Protein AF-A0AAW8S276-F1 (afdb_monomer)

Radius of gyration: 29.29 Å; Cα contacts (8 Å, |Δi|>4): 131; chains: 1; bounding box: 60×20×82 Å

Organism: Enterococcus avium (NCBI:txid33945)

Solvent-accessible surface area (backbone atoms only — not comparable to full-atom values): 7860 Å² total; per-residue (Å²): 52,32,55,61,50,29,54,51,21,52,50,38,26,53,52,10,51,46,30,42,74,75,66,75,37,48,72,62,10,54,52,32,32,54,52,15,50,56,49,28,52,57,27,46,53,53,41,59,68,32,45,60,50,42,60,57,46,76,53,42,64,58,55,42,49,51,44,51,53,52,39,51,52,45,53,53,52,50,41,53,52,52,48,54,50,50,65,71,49,73,76,82,50,75,91,48,78,86,56,58,58,76,57,48,40,72,74,35,67,67,60,46,64,36,68,66,50,40,50,50,51,51,50,44,53,51,39,51,53,51,41,50,53,47,54,53,49,50,50,52,21,49,52,32,31,28,51,37,67,61,50,129

Mean predicted aligned error: 8.74 Å

Structure (mmCIF, N/CA/C/O backbone):
data_AF-A0AAW8S276-F1
#
_entry.id   AF-A0AAW8S276-F1
#
loop_
_atom_site.group_PDB
_atom_site.id
_atom_site.type_symbol
_atom_site.label_atom_id
_atom_site.label_alt_id
_atom_site.label_comp_id
_atom_site.label_asym_id
_atom_site.label_entity_id
_atom_site.label_seq_id
_atom_site.pdbx_PDB_ins_code
_atom_site.Cartn_x
_atom_site.Cartn_y
_atom_site.Cartn_z
_atom_site.occupancy
_atom_site.B_iso_or_equiv
_atom_site.auth_seq_id
_atom_site.auth_comp_id
_atom_site.auth_asym_id
_atom_site.auth_atom_id
_atom_site.pdbx_PDB_model_num
ATOM 1 N N . MET A 1 1 ? 12.645 -2.289 -9.808 1.00 86.88 1 MET A N 1
ATOM 2 C CA . MET A 1 1 ? 13.126 -3.052 -10.957 1.00 86.88 1 MET A CA 1
ATOM 3 C C . MET A 1 1 ? 12.861 -2.299 -12.250 1.00 86.88 1 MET A C 1
ATOM 5 O O . MET A 1 1 ? 13.817 -2.001 -12.955 1.00 86.88 1 MET A O 1
ATOM 9 N N . ALA A 1 2 ? 11.609 -1.935 -12.536 1.00 90.31 2 ALA A N 1
ATOM 10 C CA . ALA A 1 2 ? 11.212 -1.253 -13.765 1.00 90.31 2 ALA A CA 1
ATOM 11 C C . ALA A 1 2 ? 11.967 0.064 -14.014 1.00 90.31 2 ALA A C 1
ATOM 13 O O . ALA A 1 2 ? 12.359 0.318 -15.146 1.00 90.31 2 ALA A O 1
ATOM 14 N N . THR A 1 3 ? 12.253 0.869 -12.980 1.00 89.44 3 THR A N 1
ATOM 15 C CA . THR A 1 3 ? 13.015 2.123 -13.155 1.00 89.44 3 THR A CA 1
ATOM 16 C C . THR A 1 3 ? 14.460 1.888 -13.584 1.00 89.44 3 THR A C 1
ATOM 18 O O . THR A 1 3 ? 14.957 2.583 -14.462 1.00 89.44 3 THR A O 1
ATOM 21 N N . LEU A 1 4 ? 15.129 0.886 -13.007 1.00 91.00 4 LEU A N 1
ATOM 22 C CA . LEU A 1 4 ? 16.486 0.502 -13.400 1.00 91.00 4 LEU A CA 1
ATOM 23 C C . LEU A 1 4 ? 16.506 -0.022 -14.839 1.00 91.00 4 LEU A C 1
ATOM 25 O O . LEU A 1 4 ? 17.351 0.381 -15.632 1.00 91.00 4 LEU A O 1
ATOM 29 N N . LEU A 1 5 ? 15.553 -0.895 -15.178 1.00 91.69 5 LEU A N 1
ATOM 30 C CA . LEU A 1 5 ? 15.433 -1.445 -16.527 1.00 91.69 5 LEU A CA 1
ATOM 31 C C . LEU A 1 5 ? 15.153 -0.343 -17.550 1.00 91.69 5 LEU A C 1
ATOM 33 O O . LEU A 1 5 ? 15.775 -0.341 -18.605 1.00 91.69 5 LEU A O 1
ATOM 37 N N . LEU A 1 6 ? 14.317 0.643 -17.216 1.00 92.19 6 LEU A N 1
ATOM 38 C CA . LEU A 1 6 ? 14.061 1.800 -18.072 1.00 92.19 6 LEU A CA 1
ATOM 39 C C . LEU A 1 6 ? 15.343 2.593 -18.372 1.00 92.19 6 LEU A C 1
ATOM 41 O O . LEU A 1 6 ? 15.585 2.940 -19.524 1.00 92.19 6 LEU A O 1
ATOM 45 N N . ILE A 1 7 ? 16.193 2.826 -17.366 1.00 92.56 7 ILE A N 1
ATOM 46 C CA . ILE A 1 7 ? 17.488 3.505 -17.550 1.00 92.56 7 ILE A CA 1
ATOM 47 C C . ILE A 1 7 ? 18.394 2.703 -18.493 1.00 92.56 7 ILE A C 1
ATOM 49 O O . ILE A 1 7 ? 19.008 3.277 -19.391 1.00 92.56 7 ILE A O 1
ATOM 53 N N . ILE A 1 8 ? 18.444 1.378 -18.329 1.00 93.62 8 ILE A N 1
ATOM 54 C CA . ILE A 1 8 ? 19.222 0.493 -19.209 1.00 93.62 8 ILE A CA 1
ATOM 55 C C . ILE A 1 8 ? 18.689 0.550 -20.646 1.00 93.62 8 ILE A C 1
ATOM 57 O O . ILE A 1 8 ? 19.479 0.643 -21.581 1.00 93.62 8 ILE A O 1
ATOM 61 N N . CYS A 1 9 ? 17.368 0.557 -20.837 1.00 92.88 9 CYS A N 1
ATOM 62 C CA . CYS A 1 9 ? 16.757 0.658 -22.165 1.00 92.88 9 CYS A CA 1
ATOM 63 C C . CYS A 1 9 ? 17.128 1.978 -22.850 1.00 92.88 9 CYS A C 1
ATOM 65 O O . CYS A 1 9 ? 17.494 1.978 -24.020 1.00 92.88 9 CYS A O 1
ATOM 67 N N . ILE A 1 10 ? 17.113 3.093 -22.111 1.00 92.56 10 ILE A N 1
ATOM 68 C CA . ILE A 1 10 ? 17.551 4.398 -22.625 1.00 92.56 10 ILE A CA 1
ATOM 69 C C . ILE A 1 10 ? 19.031 4.350 -23.029 1.00 92.56 10 ILE A C 1
ATOM 71 O O . ILE A 1 10 ? 19.376 4.823 -24.110 1.00 92.56 10 ILE A O 1
ATOM 75 N N . ALA A 1 11 ? 19.897 3.743 -22.212 1.00 94.31 11 ALA A N 1
ATOM 76 C CA . ALA A 1 11 ? 21.314 3.593 -22.541 1.00 94.31 11 ALA A CA 1
ATOM 77 C C . ALA A 1 11 ? 21.530 2.760 -23.818 1.00 94.31 11 ALA A C 1
ATOM 79 O O . ALA A 1 11 ? 22.325 3.150 -24.669 1.00 94.31 11 ALA A O 1
ATOM 80 N N . ILE A 1 12 ? 20.785 1.662 -23.992 1.00 93.19 12 ILE A N 1
ATOM 81 C CA . ILE A 1 12 ? 20.820 0.837 -25.212 1.00 93.19 12 ILE A CA 1
ATOM 82 C C . ILE A 1 12 ? 20.396 1.653 -26.438 1.00 93.19 12 ILE A C 1
ATOM 84 O O . ILE A 1 12 ? 21.063 1.587 -27.468 1.00 93.19 12 ILE A O 1
ATOM 88 N N . THR A 1 13 ? 19.339 2.461 -26.322 1.00 92.69 13 THR A N 1
ATOM 89 C CA . THR A 1 13 ? 18.887 3.357 -27.399 1.00 92.69 13 THR A CA 1
ATOM 90 C C . THR A 1 13 ? 19.989 4.341 -27.800 1.00 92.69 13 THR A C 1
ATOM 92 O O . THR A 1 13 ? 20.244 4.522 -28.987 1.00 92.69 13 THR A O 1
ATOM 95 N N . VAL A 1 14 ? 20.682 4.943 -26.826 1.00 93.44 14 VAL A N 1
ATOM 96 C CA . VAL A 1 14 ? 21.800 5.869 -27.085 1.00 93.44 14 VAL A CA 1
ATOM 97 C C . VAL A 1 14 ? 22.958 5.157 -27.786 1.00 93.44 14 VAL A C 1
ATOM 99 O O . VAL A 1 14 ? 23.476 5.673 -28.772 1.00 93.44 14 VAL A O 1
ATOM 102 N N . VAL A 1 15 ? 23.330 3.955 -27.334 1.00 92.75 15 VAL A N 1
ATOM 103 C CA . VAL A 1 15 ? 24.369 3.142 -27.989 1.00 92.75 15 VAL A CA 1
ATOM 104 C C . VAL A 1 15 ? 23.973 2.791 -29.425 1.00 92.75 15 VAL A C 1
ATOM 106 O O . VAL A 1 15 ? 24.807 2.886 -30.321 1.00 92.75 15 VAL A O 1
ATOM 109 N N . GLY A 1 16 ? 22.704 2.447 -29.665 1.00 91.38 16 GLY A N 1
ATOM 110 C CA . GLY A 1 16 ? 22.183 2.199 -31.010 1.00 91.38 16 GLY A CA 1
ATOM 111 C C . GLY A 1 16 ? 22.372 3.401 -31.939 1.00 91.38 16 GLY A C 1
ATOM 112 O O . GLY A 1 16 ? 22.880 3.237 -33.042 1.00 91.38 16 GLY A O 1
ATOM 113 N N . ILE A 1 17 ? 22.055 4.611 -31.465 1.00 91.38 17 ILE A N 1
ATOM 114 C CA . ILE A 1 17 ? 22.240 5.860 -32.227 1.00 91.38 17 ILE A CA 1
ATOM 115 C C . ILE A 1 17 ? 23.724 6.120 -32.532 1.00 91.38 17 ILE A C 1
ATOM 117 O O . ILE A 1 17 ? 24.060 6.500 -33.652 1.00 91.38 17 ILE A O 1
ATOM 121 N N . LEU A 1 18 ? 24.619 5.910 -31.560 1.00 91.50 18 LEU A N 1
ATOM 122 C CA . LEU A 1 18 ? 26.061 6.108 -31.754 1.00 91.50 18 LEU A CA 1
ATOM 123 C C . LEU A 1 18 ? 26.640 5.143 -32.797 1.00 91.50 18 LEU A C 1
ATOM 125 O O . LEU A 1 18 ? 27.426 5.559 -33.643 1.00 91.50 18 LEU A O 1
ATOM 129 N N . LEU A 1 19 ? 26.212 3.878 -32.782 1.00 90.12 19 LEU A N 1
ATOM 130 C CA . LEU A 1 19 ? 26.674 2.868 -33.741 1.00 90.12 19 LEU A CA 1
ATOM 131 C C . LEU A 1 19 ? 26.271 3.180 -35.188 1.00 90.12 19 LEU A C 1
ATOM 133 O O . LEU A 1 19 ? 27.037 2.865 -36.097 1.00 90.12 19 LEU A O 1
ATOM 137 N N . MET A 1 20 ? 25.109 3.807 -35.389 1.00 86.56 20 MET A N 1
ATOM 138 C CA . MET A 1 20 ? 24.664 4.273 -36.709 1.00 86.56 20 MET A CA 1
ATOM 139 C C . MET A 1 20 ? 25.464 5.494 -37.170 1.00 86.56 20 MET A C 1
ATOM 141 O O . MET A 1 20 ? 25.892 5.566 -38.313 1.00 86.56 20 MET A O 1
ATOM 145 N N . ASN A 1 21 ? 25.673 6.465 -36.278 1.00 85.19 21 ASN A N 1
ATOM 146 C CA . ASN A 1 21 ? 26.241 7.755 -36.670 1.00 85.19 21 ASN A CA 1
ATOM 147 C C . ASN A 1 21 ? 27.767 7.750 -36.788 1.00 85.19 21 ASN A C 1
ATOM 149 O O . ASN A 1 21 ? 28.309 8.441 -37.646 1.00 85.19 21 ASN A O 1
ATOM 153 N N . GLU A 1 22 ? 28.468 7.048 -35.898 1.00 83.69 22 GLU A N 1
ATOM 154 C CA . GLU A 1 22 ? 29.926 7.149 -35.810 1.00 83.69 22 GLU A CA 1
ATOM 155 C C . GLU A 1 22 ? 30.644 5.923 -36.387 1.00 83.69 22 GLU A C 1
ATOM 157 O O . GLU A 1 22 ? 31.781 6.046 -36.837 1.00 83.69 22 GLU A O 1
ATOM 162 N N . TRP A 1 23 ? 30.054 4.726 -36.277 1.00 76.44 23 TRP A N 1
ATOM 163 C CA . TRP A 1 23 ? 30.794 3.463 -36.447 1.00 76.44 23 TRP A CA 1
ATOM 164 C C . TRP A 1 23 ? 30.331 2.641 -37.659 1.00 76.44 23 TRP A C 1
ATOM 166 O O . TRP A 1 23 ? 30.811 1.524 -37.838 1.00 76.44 23 TRP A O 1
ATOM 176 N N . ASP A 1 24 ? 29.431 3.186 -38.485 1.00 79.50 24 ASP A N 1
ATOM 177 C CA . ASP A 1 24 ? 28.956 2.592 -39.749 1.00 79.50 24 ASP A CA 1
ATOM 178 C C . ASP A 1 24 ? 28.332 1.182 -39.577 1.00 79.50 24 ASP A C 1
ATOM 180 O O . ASP A 1 24 ? 28.301 0.355 -40.490 1.00 79.50 24 ASP A O 1
ATOM 184 N N . TYR A 1 25 ? 27.821 0.881 -38.373 1.00 81.75 25 TYR A N 1
ATOM 185 C CA . TYR A 1 25 ? 27.149 -0.380 -38.032 1.00 81.75 25 TYR A CA 1
ATOM 186 C C . TYR A 1 25 ? 25.622 -0.229 -38.101 1.00 81.75 25 TYR A C 1
ATOM 188 O O . TYR A 1 25 ? 24.914 -0.482 -37.120 1.00 81.75 25 TYR A O 1
ATOM 196 N N . ASP A 1 26 ? 25.101 0.147 -39.270 1.00 82.19 26 ASP A N 1
ATOM 197 C CA . ASP A 1 26 ? 23.689 0.511 -39.460 1.00 82.19 26 ASP A CA 1
ATOM 198 C C . ASP A 1 26 ? 22.704 -0.565 -38.990 1.00 82.19 26 ASP A C 1
ATOM 200 O O . ASP A 1 26 ? 21.817 -0.291 -38.182 1.00 82.19 26 ASP A O 1
ATOM 204 N N . LEU A 1 27 ? 22.864 -1.818 -39.436 1.00 89.88 27 LEU A N 1
ATOM 205 C CA . LEU A 1 27 ? 21.917 -2.888 -39.097 1.00 89.88 27 LEU A CA 1
ATOM 206 C C . LEU A 1 27 ? 21.838 -3.131 -37.581 1.00 89.88 27 LEU A C 1
ATOM 208 O O . LEU A 1 27 ? 20.744 -3.249 -37.027 1.00 89.88 27 LEU A O 1
ATOM 212 N N . LEU A 1 28 ? 22.989 -3.200 -36.905 1.00 89.25 28 LEU A N 1
ATOM 213 C CA . LEU A 1 28 ? 23.050 -3.416 -35.459 1.00 89.25 28 LEU A CA 1
ATOM 214 C C . LEU A 1 28 ? 22.504 -2.202 -34.697 1.00 89.25 28 LEU A C 1
ATOM 216 O O . LEU A 1 28 ? 21.765 -2.368 -33.727 1.00 89.25 28 LEU A O 1
ATOM 220 N N . GLY A 1 29 ? 22.825 -0.994 -35.163 1.00 92.56 29 GLY A N 1
ATOM 221 C CA . GLY A 1 29 ? 22.319 0.254 -34.609 1.00 92.56 29 GLY A CA 1
ATOM 222 C C . GLY A 1 29 ? 20.792 0.355 -34.673 1.00 92.56 29 GLY A C 1
ATOM 223 O O . GLY A 1 29 ? 20.155 0.600 -33.646 1.00 92.56 29 GLY A O 1
ATOM 224 N N . TYR A 1 30 ? 20.185 0.043 -35.825 1.00 91.00 30 TYR A N 1
ATOM 225 C CA . TYR A 1 30 ? 18.725 -0.017 -35.979 1.00 91.00 30 TYR A CA 1
ATOM 226 C C . TYR A 1 30 ? 18.078 -1.072 -35.069 1.00 91.00 30 TYR A C 1
ATOM 228 O O . TYR A 1 30 ? 17.040 -0.800 -34.461 1.00 91.00 30 TYR A O 1
ATOM 236 N N . ILE A 1 31 ? 18.682 -2.260 -34.935 1.00 93.38 31 ILE A N 1
ATOM 237 C CA . ILE A 1 31 ? 18.176 -3.315 -34.041 1.00 93.38 31 ILE A CA 1
ATOM 238 C C . ILE A 1 31 ? 18.151 -2.824 -32.588 1.00 93.38 31 ILE A C 1
ATOM 240 O O . ILE A 1 31 ? 17.133 -2.966 -31.907 1.00 93.38 31 ILE A O 1
ATOM 244 N N . LEU A 1 32 ? 19.245 -2.222 -32.114 1.00 93.81 32 LEU A N 1
ATOM 245 C CA . LEU A 1 32 ? 19.343 -1.717 -30.743 1.00 93.81 32 LEU A CA 1
ATOM 246 C C . LEU A 1 32 ? 18.401 -0.536 -30.492 1.00 93.81 32 LEU A C 1
ATOM 248 O O . LEU A 1 32 ? 17.790 -0.474 -29.426 1.00 93.81 32 LEU A O 1
ATOM 252 N N . LEU A 1 33 ? 18.226 0.352 -31.475 1.00 92.25 33 LEU A N 1
ATOM 253 C CA . LEU A 1 33 ? 17.272 1.458 -31.405 1.00 92.25 33 LEU A CA 1
ATOM 254 C C . LEU A 1 33 ? 15.838 0.944 -31.212 1.00 92.25 33 LEU A C 1
ATOM 256 O O . LEU A 1 33 ? 15.143 1.374 -30.291 1.00 92.25 33 LEU A O 1
ATOM 260 N N . ILE A 1 34 ? 15.398 0.000 -32.049 1.00 92.81 34 ILE A N 1
ATOM 261 C CA . ILE A 1 34 ? 14.040 -0.560 -31.976 1.00 92.81 34 ILE A CA 1
ATOM 262 C C . ILE A 1 34 ? 13.840 -1.297 -30.650 1.00 92.81 34 ILE A C 1
ATOM 264 O O . ILE A 1 34 ? 12.841 -1.070 -29.965 1.00 92.81 34 ILE A O 1
ATOM 268 N N . LEU A 1 35 ? 14.793 -2.147 -30.256 1.00 93.56 35 LEU A N 1
ATOM 269 C CA . LEU A 1 35 ? 14.721 -2.882 -28.992 1.00 93.56 35 LEU A CA 1
ATOM 270 C C . LEU A 1 35 ? 14.666 -1.936 -27.791 1.00 93.56 35 LEU A C 1
ATOM 272 O O . LEU A 1 35 ? 13.830 -2.124 -26.905 1.00 93.56 35 LEU A O 1
ATOM 276 N N . GLY A 1 36 ? 15.517 -0.910 -27.770 1.00 93.44 36 GLY A N 1
ATOM 277 C CA . GLY A 1 36 ? 15.566 0.093 -26.710 1.00 93.44 36 GLY A CA 1
ATOM 278 C C . GLY A 1 36 ? 14.262 0.882 -26.592 1.00 93.44 36 GLY A C 1
ATOM 279 O O . GLY A 1 36 ? 13.734 1.030 -25.492 1.00 93.44 36 GLY A O 1
ATOM 280 N N . LEU A 1 37 ? 13.676 1.309 -27.714 1.00 92.88 37 LEU A N 1
ATOM 281 C CA . LEU A 1 37 ? 12.404 2.040 -27.721 1.00 92.88 37 LEU A CA 1
ATOM 282 C C . LEU A 1 37 ? 11.221 1.171 -27.276 1.00 92.88 37 LEU A C 1
ATOM 284 O O . LEU A 1 37 ? 10.445 1.588 -26.415 1.00 92.88 37 LEU A O 1
ATOM 288 N N . VAL A 1 38 ? 11.087 -0.045 -27.816 1.00 94.69 38 VAL A N 1
ATOM 289 C CA . VAL A 1 38 ? 9.985 -0.956 -27.457 1.00 94.69 38 VAL A CA 1
ATOM 290 C C . VAL A 1 38 ? 10.051 -1.323 -25.976 1.00 94.69 38 VAL A C 1
ATOM 292 O O . VAL A 1 38 ? 9.046 -1.250 -25.268 1.00 94.69 38 VAL A O 1
ATOM 295 N N . SER A 1 39 ? 11.239 -1.670 -25.480 1.00 92.44 39 SER A N 1
ATOM 296 C CA . SER A 1 39 ? 11.431 -1.996 -24.064 1.00 92.44 39 SER A CA 1
ATOM 297 C C . SER A 1 39 ? 11.209 -0.784 -23.152 1.00 92.44 39 SER A C 1
ATOM 299 O O . SER A 1 39 ? 10.555 -0.921 -22.115 1.00 92.44 39 SER A O 1
ATOM 301 N N . ALA A 1 40 ? 11.642 0.417 -23.552 1.00 93.50 40 ALA A N 1
ATOM 302 C CA . ALA A 1 40 ? 11.386 1.645 -22.801 1.00 93.50 40 ALA A CA 1
ATOM 303 C C . ALA A 1 40 ? 9.887 1.954 -22.669 1.00 93.50 40 ALA A C 1
ATOM 305 O O . ALA A 1 40 ? 9.450 2.365 -21.595 1.00 93.50 40 ALA A O 1
ATOM 306 N N . ILE A 1 41 ? 9.082 1.705 -23.708 1.00 93.62 41 ILE A N 1
ATOM 307 C CA . ILE A 1 41 ? 7.620 1.868 -23.641 1.00 93.62 41 ILE A CA 1
ATOM 308 C C . ILE A 1 41 ? 7.022 0.903 -22.610 1.00 93.62 41 ILE A C 1
ATOM 310 O O . ILE A 1 41 ? 6.263 1.326 -21.737 1.00 93.62 41 ILE A O 1
ATOM 314 N N . VAL A 1 42 ? 7.396 -0.379 -22.665 1.00 92.81 42 VAL A N 1
ATOM 315 C CA . VAL A 1 42 ? 6.879 -1.405 -21.744 1.00 92.81 42 VAL A CA 1
ATOM 316 C C . VAL A 1 42 ? 7.221 -1.069 -20.289 1.00 92.81 42 VAL A C 1
ATOM 318 O O . VAL A 1 42 ? 6.339 -1.067 -19.425 1.00 92.81 42 VAL A O 1
ATOM 321 N N . PHE A 1 43 ? 8.482 -0.735 -20.002 1.00 92.62 43 PHE A N 1
ATOM 322 C CA . PHE A 1 43 ? 8.891 -0.375 -18.642 1.00 92.62 43 PHE A CA 1
ATOM 323 C C . PHE A 1 43 ? 8.338 0.984 -18.204 1.00 92.62 43 PHE A C 1
ATOM 325 O O . PHE A 1 43 ? 7.985 1.138 -17.035 1.00 92.62 43 PHE A O 1
ATOM 332 N N . GLY A 1 44 ? 8.189 1.940 -19.123 1.00 91.44 44 GLY A N 1
ATOM 333 C CA . GLY A 1 44 ? 7.569 3.237 -18.861 1.00 91.44 44 GLY A CA 1
ATOM 334 C C . GLY A 1 44 ? 6.116 3.104 -18.406 1.00 91.44 44 GLY A C 1
ATOM 335 O O . GLY A 1 44 ? 5.743 3.675 -17.381 1.00 91.44 44 GLY A O 1
ATOM 336 N N . ILE A 1 45 ? 5.319 2.276 -19.092 1.00 91.56 45 ILE A N 1
ATOM 337 C CA . ILE A 1 45 ? 3.936 1.967 -18.686 1.00 91.56 45 ILE A CA 1
ATOM 338 C C . ILE A 1 45 ? 3.915 1.362 -17.278 1.00 91.56 45 ILE A C 1
ATOM 340 O O . ILE A 1 45 ? 3.112 1.770 -16.440 1.00 91.56 45 ILE A O 1
ATOM 344 N N . ASN A 1 46 ? 4.823 0.425 -16.991 1.00 90.38 46 ASN A N 1
ATOM 345 C CA . ASN A 1 46 ? 4.895 -0.219 -15.681 1.00 90.38 46 ASN A CA 1
ATOM 346 C C . ASN A 1 46 ? 5.227 0.783 -14.557 1.00 90.38 46 ASN A C 1
ATOM 348 O O . ASN A 1 46 ? 4.626 0.721 -13.483 1.00 90.38 46 ASN A O 1
ATOM 352 N N . VAL A 1 47 ? 6.129 1.738 -14.812 1.00 91.06 47 VAL A N 1
ATOM 353 C CA . VAL A 1 47 ? 6.465 2.815 -13.865 1.00 91.06 47 VAL A CA 1
ATOM 354 C C . VAL A 1 47 ? 5.254 3.703 -13.589 1.00 91.06 47 VAL A C 1
ATOM 356 O O . VAL A 1 47 ? 4.958 3.958 -12.424 1.00 91.06 47 VAL A O 1
ATOM 359 N N . VAL A 1 48 ? 4.538 4.148 -14.627 1.00 90.75 48 VAL A N 1
ATOM 360 C CA . VAL A 1 48 ? 3.363 5.024 -14.470 1.00 90.75 48 VAL A CA 1
ATOM 361 C C . VAL A 1 48 ? 2.237 4.309 -13.721 1.00 90.75 48 VAL A C 1
ATOM 363 O O . VAL A 1 48 ? 1.699 4.865 -12.766 1.00 90.75 48 VAL A O 1
ATOM 366 N N . ALA A 1 49 ? 1.928 3.062 -14.088 1.00 88.81 49 ALA A N 1
ATOM 367 C CA . ALA A 1 49 ? 0.851 2.286 -13.469 1.00 88.81 49 ALA A CA 1
ATOM 368 C C . ALA A 1 49 ? 1.068 2.047 -11.964 1.00 88.81 49 ALA A C 1
ATOM 370 O O . ALA A 1 49 ? 0.118 2.066 -11.188 1.00 88.81 49 ALA A O 1
ATOM 371 N N . ASN A 1 50 ? 2.318 1.853 -11.536 1.00 89.12 50 ASN A N 1
ATOM 372 C CA . ASN A 1 50 ? 2.649 1.595 -10.133 1.00 89.12 50 ASN A CA 1
ATOM 373 C C . ASN A 1 50 ? 2.916 2.880 -9.321 1.00 89.12 50 ASN A C 1
ATOM 375 O O . ASN A 1 50 ? 3.055 2.812 -8.099 1.00 89.12 50 ASN A O 1
ATOM 379 N N . MET A 1 51 ? 2.999 4.052 -9.961 1.00 87.25 51 MET A N 1
ATOM 380 C CA . MET A 1 51 ? 3.339 5.310 -9.285 1.00 87.25 51 MET A CA 1
ATOM 381 C C . MET A 1 51 ? 2.242 5.774 -8.321 1.00 87.25 51 MET A C 1
ATOM 383 O O . MET A 1 51 ? 2.553 6.180 -7.199 1.00 87.25 51 MET A O 1
ATOM 387 N N . ASP A 1 52 ? 0.978 5.695 -8.741 1.00 86.38 52 ASP A N 1
ATOM 388 C CA . ASP A 1 52 ? -0.167 6.115 -7.922 1.00 86.38 52 ASP A CA 1
ATOM 389 C C . ASP A 1 52 ? -0.314 5.240 -6.668 1.00 86.38 52 ASP A C 1
ATOM 391 O O . ASP A 1 52 ? -0.421 5.743 -5.545 1.00 86.38 52 ASP A O 1
ATOM 395 N N . GLU A 1 53 ? -0.185 3.920 -6.834 1.00 87.62 53 GLU A N 1
ATOM 396 C CA . GLU A 1 53 ? -0.235 2.971 -5.722 1.00 87.62 53 GLU A CA 1
ATOM 397 C C . GLU A 1 53 ? 0.820 3.337 -4.664 1.00 87.62 53 GLU A C 1
ATOM 399 O O . GLU A 1 53 ? 0.485 3.601 -3.505 1.00 87.62 53 GLU A O 1
ATOM 404 N N . VAL A 1 54 ? 2.083 3.506 -5.076 1.00 88.38 54 VAL A N 1
ATOM 405 C CA . VAL A 1 54 ? 3.187 3.888 -4.179 1.00 88.38 54 VAL A CA 1
ATOM 406 C C . VAL A 1 54 ? 2.967 5.256 -3.523 1.00 88.38 54 VAL A C 1
ATOM 408 O O . VAL A 1 54 ? 3.264 5.416 -2.333 1.00 88.38 54 VAL A O 1
ATOM 411 N N . ALA A 1 55 ? 2.438 6.240 -4.255 1.00 87.56 55 ALA A N 1
ATOM 412 C CA . ALA A 1 55 ? 2.142 7.566 -3.716 1.00 87.56 55 ALA A CA 1
ATOM 413 C C . ALA A 1 55 ? 1.081 7.494 -2.609 1.00 87.56 55 ALA A C 1
ATOM 415 O O . ALA A 1 55 ? 1.262 8.072 -1.531 1.00 87.56 55 ALA A O 1
ATOM 416 N N . SER A 1 56 ? 0.020 6.718 -2.839 1.00 86.75 56 SER A N 1
ATOM 417 C CA . SER A 1 56 ? -1.061 6.519 -1.874 1.00 86.75 56 SER A CA 1
ATOM 418 C C . SER A 1 56 ? -0.592 5.817 -0.591 1.00 86.75 56 SER A C 1
ATOM 420 O O . SER A 1 56 ? -1.118 6.084 0.493 1.00 86.75 56 SER A O 1
ATOM 422 N N . GLY A 1 57 ? 0.468 5.007 -0.679 1.00 87.69 57 GLY A N 1
ATOM 423 C CA . GLY A 1 57 ? 1.101 4.329 0.450 1.00 87.69 57 GLY A CA 1
ATOM 424 C C . GLY A 1 57 ? 1.604 5.247 1.566 1.00 87.69 57 GLY A C 1
ATOM 425 O O . GLY A 1 57 ? 1.609 4.842 2.731 1.00 87.69 57 GLY A O 1
ATOM 426 N N . LYS A 1 58 ? 1.974 6.498 1.254 1.00 87.25 58 LYS A N 1
ATOM 427 C CA . LYS A 1 58 ? 2.527 7.453 2.237 1.00 87.25 58 LYS A CA 1
ATOM 428 C C . LYS A 1 58 ? 1.555 7.786 3.370 1.00 87.25 58 LYS A C 1
ATOM 430 O O . LYS A 1 58 ? 1.983 7.991 4.502 1.00 87.25 58 LYS A O 1
ATOM 435 N N . VAL A 1 59 ? 0.255 7.816 3.076 1.00 91.81 59 VAL A N 1
ATOM 436 C CA . VAL A 1 59 ? -0.786 8.234 4.030 1.00 91.81 59 VAL A CA 1
ATOM 437 C C . VAL A 1 59 ? -1.507 7.057 4.693 1.00 91.81 59 VAL A C 1
ATOM 439 O O . VAL A 1 59 ? -2.306 7.263 5.603 1.00 91.81 59 VAL A O 1
ATOM 442 N N . ILE A 1 60 ? -1.235 5.811 4.282 1.00 93.25 60 ILE A N 1
ATOM 443 C CA . ILE A 1 60 ? -1.933 4.622 4.805 1.00 93.25 60 ILE A CA 1
ATOM 444 C C . ILE A 1 60 ? -1.733 4.472 6.316 1.00 93.25 60 ILE A C 1
ATOM 446 O O . ILE A 1 60 ? -2.704 4.261 7.038 1.00 93.25 60 ILE A O 1
ATOM 450 N N . ASN A 1 61 ? -0.500 4.622 6.814 1.00 92.88 61 ASN A N 1
ATOM 451 C CA . ASN A 1 61 ? -0.227 4.494 8.251 1.00 92.88 61 ASN A CA 1
ATOM 452 C C . ASN A 1 61 ? -0.952 5.575 9.073 1.00 92.88 61 ASN A C 1
ATOM 454 O O . ASN A 1 61 ? -1.457 5.273 10.149 1.00 92.88 61 ASN A O 1
ATOM 458 N N . GLN A 1 62 ? -1.054 6.805 8.554 1.00 94.81 62 GLN A N 1
ATOM 459 C CA . GLN A 1 62 ? -1.794 7.889 9.211 1.00 94.81 62 GLN A CA 1
ATOM 460 C C . GLN A 1 62 ? -3.293 7.576 9.274 1.00 94.81 62 GLN A C 1
ATOM 462 O O . GLN A 1 62 ? -3.900 7.719 10.331 1.00 94.81 62 GLN A O 1
ATOM 467 N N . LYS A 1 63 ? -3.878 7.073 8.178 1.00 94.75 63 LYS A N 1
ATOM 468 C CA . LYS A 1 63 ? -5.287 6.647 8.149 1.00 94.75 63 LYS A CA 1
ATOM 469 C C . LYS A 1 63 ? -5.562 5.492 9.114 1.00 94.75 63 LYS A C 1
ATOM 471 O O . LYS A 1 63 ? -6.560 5.525 9.821 1.00 94.75 63 LYS A O 1
ATOM 476 N N . ILE A 1 64 ? -4.676 4.493 9.175 1.00 95.88 64 ILE A N 1
ATOM 477 C CA . ILE A 1 64 ? -4.794 3.386 10.139 1.00 95.88 64 ILE A CA 1
ATOM 478 C C . ILE A 1 64 ? -4.744 3.926 11.570 1.00 95.88 64 ILE A C 1
ATOM 480 O O . ILE A 1 64 ? -5.616 3.583 12.363 1.00 95.88 64 ILE A O 1
ATOM 484 N N . SER A 1 65 ? -3.774 4.790 11.885 1.00 96.38 65 SER A N 1
ATOM 485 C CA . SER A 1 65 ? -3.649 5.376 13.223 1.00 96.38 65 SER A CA 1
ATOM 486 C C . SER A 1 65 ? -4.885 6.184 13.608 1.00 96.38 65 SER A C 1
ATOM 488 O O . SER A 1 65 ? -5.336 6.069 14.737 1.00 96.38 65 SER A O 1
ATOM 490 N N . MET A 1 66 ? -5.453 6.960 12.681 1.00 97.44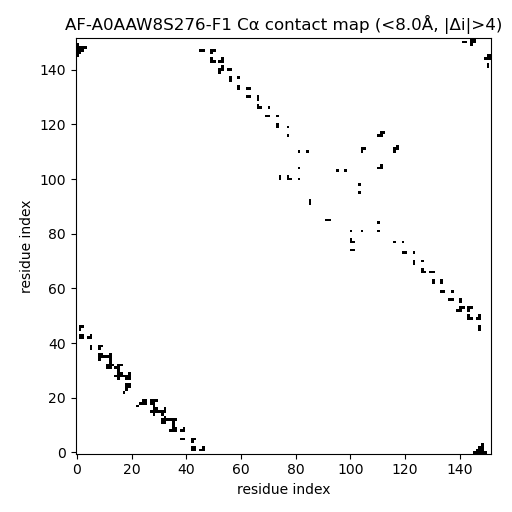 66 MET A N 1
ATOM 491 C CA . MET A 1 66 ? -6.679 7.726 12.911 1.00 97.44 66 MET A CA 1
ATOM 492 C C . MET A 1 66 ? -7.841 6.810 13.322 1.00 97.44 66 MET A C 1
ATOM 494 O O . MET A 1 66 ? -8.444 7.034 14.367 1.00 97.44 66 MET A O 1
ATOM 498 N N . TYR A 1 67 ? -8.098 5.738 12.562 1.00 97.06 67 TYR A N 1
ATOM 499 C CA . TYR A 1 67 ? -9.145 4.769 12.906 1.00 97.06 67 TYR A CA 1
ATOM 500 C C . TYR A 1 67 ? -8.858 4.020 14.215 1.00 97.06 67 TYR A C 1
ATOM 502 O O . TYR A 1 67 ? -9.780 3.719 14.963 1.00 97.06 67 TYR A O 1
ATOM 510 N N . GLN A 1 68 ? -7.590 3.724 14.521 1.00 95.81 68 GLN A N 1
ATOM 511 C CA . GLN A 1 68 ? -7.211 3.101 15.794 1.00 95.81 68 GLN A CA 1
ATOM 512 C C . GLN A 1 68 ? -7.440 4.038 16.985 1.00 95.81 68 GLN A C 1
ATOM 514 O O . GLN A 1 68 ? -7.912 3.591 18.025 1.00 95.81 68 GLN A O 1
ATOM 519 N N . THR A 1 69 ? -7.137 5.330 16.841 1.00 96.69 69 THR A N 1
ATOM 520 C CA . THR A 1 69 ? -7.426 6.335 17.870 1.00 96.69 69 THR A CA 1
ATOM 521 C C . THR A 1 69 ? -8.929 6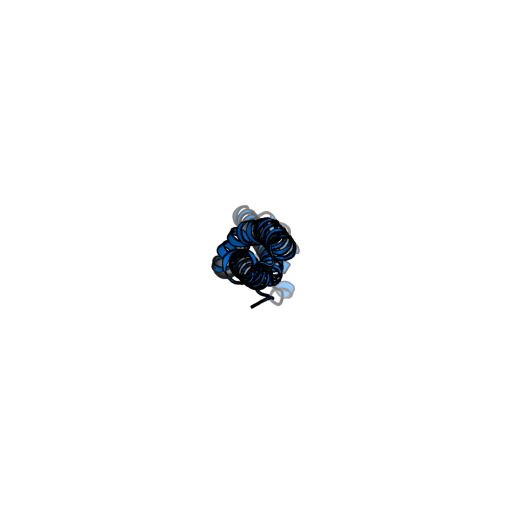.482 18.085 1.00 96.69 69 THR A C 1
ATOM 523 O O . THR A 1 69 ? -9.372 6.503 19.228 1.00 96.69 69 THR A O 1
ATOM 526 N N . GLU A 1 70 ? -9.715 6.527 17.009 1.00 94.62 70 GLU A N 1
ATOM 527 C CA . GLU A 1 70 ? -11.178 6.568 17.091 1.00 94.62 70 GLU A CA 1
ATOM 528 C C . GLU A 1 70 ? -11.740 5.328 17.801 1.00 94.62 70 GLU A C 1
ATOM 530 O O . GLU A 1 70 ? -12.553 5.456 18.712 1.00 94.62 70 GLU A O 1
ATOM 535 N N . ASN A 1 71 ? -11.238 4.138 17.465 1.00 95.88 71 ASN A N 1
ATOM 536 C CA . ASN A 1 71 ? -11.614 2.893 18.134 1.00 95.88 71 ASN A CA 1
ATOM 537 C C . ASN A 1 71 ? -11.279 2.898 19.626 1.00 95.88 71 ASN A C 1
ATOM 539 O O . ASN A 1 71 ? -12.107 2.471 20.420 1.00 95.88 71 ASN A O 1
ATOM 543 N N . ARG A 1 72 ? -10.111 3.422 20.012 1.00 94.44 72 ARG A N 1
ATOM 544 C CA . ARG A 1 72 ? -9.722 3.549 21.422 1.00 94.44 72 ARG A CA 1
ATOM 545 C C . ARG A 1 72 ? -10.663 4.484 22.186 1.00 94.44 72 ARG A C 1
ATOM 547 O O . ARG A 1 72 ? -11.032 4.194 23.314 1.00 94.44 72 ARG A O 1
ATOM 554 N N . ASN A 1 73 ? -11.078 5.586 21.562 1.00 93.56 73 ASN A N 1
ATOM 555 C CA . ASN A 1 73 ? -12.038 6.508 22.169 1.00 93.56 73 ASN A CA 1
ATOM 556 C C . ASN A 1 73 ? -13.429 5.863 22.307 1.00 93.56 73 ASN A C 1
ATOM 558 O O . ASN A 1 73 ? -14.110 6.101 23.298 1.00 93.56 73 ASN A O 1
ATOM 562 N N . ILE A 1 74 ? -13.844 5.036 21.340 1.00 91.56 74 ILE A N 1
ATOM 563 C CA . ILE A 1 74 ? -15.076 4.239 21.440 1.00 91.56 74 ILE A CA 1
ATOM 564 C C . ILE A 1 74 ? -14.966 3.224 22.584 1.00 91.56 74 ILE A C 1
ATOM 566 O O . ILE A 1 74 ? -15.885 3.120 23.385 1.00 91.56 74 ILE A O 1
ATOM 570 N N . GLU A 1 75 ? -13.852 2.499 22.686 1.00 89.31 75 GLU A N 1
ATOM 571 C CA . GLU A 1 75 ? -13.609 1.548 23.779 1.00 89.31 75 GLU A CA 1
ATOM 572 C C . GLU A 1 75 ? -13.706 2.240 25.148 1.00 89.31 75 GLU A C 1
ATOM 574 O O . GLU A 1 75 ? -14.392 1.727 26.025 1.00 89.31 75 GLU A O 1
ATOM 579 N N . GLU A 1 76 ? -13.116 3.431 25.308 1.00 89.94 76 GLU A N 1
ATOM 580 C CA . GLU A 1 76 ? -13.227 4.239 26.534 1.00 89.94 76 GLU A CA 1
ATOM 581 C C . GLU A 1 76 ? -14.674 4.679 26.825 1.00 89.94 76 GLU A C 1
ATOM 583 O O . GLU A 1 76 ? -15.130 4.566 27.961 1.00 89.94 76 GLU A O 1
ATOM 588 N N . GLN A 1 77 ? -15.418 5.148 25.816 1.00 87.69 77 GLN A N 1
ATOM 589 C CA . GLN A 1 77 ? -16.813 5.585 25.984 1.00 87.69 77 GLN A CA 1
ATOM 590 C C . GLN A 1 77 ? -17.744 4.427 26.351 1.00 87.69 77 GLN A C 1
ATOM 592 O O . GLN A 1 77 ? -18.556 4.555 27.269 1.00 87.69 77 GLN A O 1
ATOM 597 N N . VAL A 1 78 ? -17.612 3.290 25.664 1.00 86.31 78 VAL A N 1
ATOM 598 C CA . VAL A 1 78 ? -18.364 2.076 25.990 1.00 86.31 78 VAL A CA 1
ATOM 599 C C . VAL A 1 78 ? -17.981 1.582 27.386 1.00 86.31 78 VAL A C 1
ATOM 601 O O . VAL A 1 78 ? -18.861 1.170 28.130 1.00 86.31 78 VAL A O 1
ATOM 604 N N . ASP A 1 79 ? -16.708 1.657 27.779 1.00 85.19 79 ASP A N 1
ATOM 605 C CA . ASP A 1 79 ? -16.253 1.231 29.109 1.00 85.19 79 ASP A CA 1
ATOM 606 C C . ASP A 1 79 ? -16.857 2.065 30.237 1.00 85.19 79 ASP A C 1
ATOM 608 O O . ASP A 1 79 ? -17.333 1.504 31.224 1.00 85.19 79 ASP A O 1
ATOM 612 N N . THR A 1 80 ? -16.912 3.389 30.078 1.00 85.44 80 THR A N 1
ATOM 613 C CA . THR A 1 80 ? -17.609 4.258 31.034 1.00 85.44 80 THR A CA 1
ATOM 614 C C . THR A 1 80 ? -19.089 3.895 31.138 1.00 85.44 80 THR A C 1
ATOM 616 O O . THR A 1 80 ? -19.570 3.676 32.2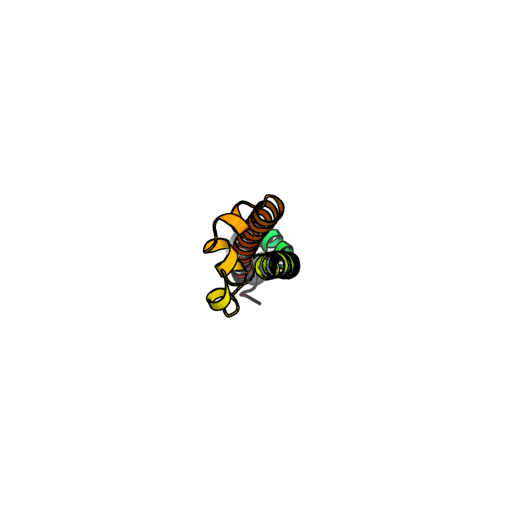46 1.00 85.44 80 THR A O 1
ATOM 619 N N . LEU A 1 81 ? -19.785 3.739 30.007 1.00 83.19 81 LEU A N 1
ATOM 620 C CA . LEU A 1 81 ? -21.205 3.371 29.998 1.00 83.19 81 LEU A CA 1
ATOM 621 C C . LEU A 1 81 ? -21.448 2.016 30.671 1.00 83.19 81 LEU A C 1
ATOM 623 O O . LEU A 1 81 ? -22.329 1.887 31.514 1.00 83.19 81 LEU A O 1
ATOM 627 N N . VAL A 1 82 ? -20.652 0.998 30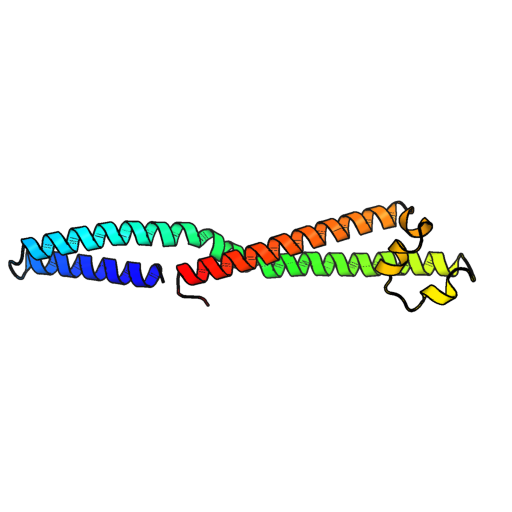.336 1.00 80.19 82 VAL A N 1
ATOM 628 C CA . VAL A 1 82 ? -20.777 -0.344 30.922 1.00 80.19 82 VAL A CA 1
ATOM 629 C C . VAL A 1 82 ? -20.539 -0.308 32.433 1.00 80.19 82 VAL A C 1
ATOM 631 O O . VAL A 1 82 ? -21.269 -0.972 33.165 1.00 80.19 82 VAL A O 1
ATOM 634 N N . LYS A 1 83 ? -19.570 0.479 32.920 1.00 80.75 83 LYS A N 1
ATOM 635 C CA . LYS A 1 83 ? -19.341 0.654 34.363 1.00 80.75 83 LYS A CA 1
ATOM 636 C C . LYS A 1 83 ? -20.521 1.323 35.056 1.00 80.75 83 LYS A C 1
ATOM 638 O O . LYS A 1 83 ? -20.963 0.805 36.075 1.00 80.75 83 LYS A O 1
ATOM 643 N N . GLU A 1 84 ? -21.056 2.402 34.488 1.00 80.31 84 GLU A N 1
ATOM 644 C CA . GLU A 1 84 ? -22.247 3.080 35.021 1.00 80.31 84 GLU A CA 1
ATOM 645 C C . GLU A 1 84 ? -23.448 2.123 35.097 1.00 80.31 84 GLU A C 1
ATOM 647 O O . GLU A 1 84 ? -24.120 2.049 36.125 1.00 80.31 84 GLU A O 1
ATOM 652 N N . TYR A 1 85 ? -23.672 1.319 34.052 1.00 76.44 85 TYR A N 1
ATOM 653 C CA . TYR A 1 85 ? -24.708 0.282 34.048 1.00 76.44 85 TYR A CA 1
ATOM 654 C C . TYR A 1 85 ? -24.465 -0.795 35.117 1.00 76.44 85 TYR A C 1
ATOM 656 O O . TYR A 1 85 ? -25.386 -1.159 35.844 1.00 76.44 85 TYR A O 1
ATOM 664 N N . MET A 1 86 ? -23.232 -1.293 35.251 1.00 75.44 86 MET A N 1
ATOM 665 C CA . MET A 1 86 ? -22.880 -2.322 36.240 1.00 75.44 86 MET A CA 1
ATOM 666 C C . MET A 1 86 ? -22.984 -1.832 37.689 1.00 75.44 86 MET A C 1
ATOM 668 O O . MET A 1 86 ? -23.285 -2.634 38.570 1.00 75.44 86 MET A O 1
ATOM 672 N N . GLU A 1 87 ? -22.701 -0.555 37.949 1.00 77.00 87 GLU A N 1
ATOM 673 C CA . GLU A 1 87 ? -22.881 0.070 39.266 1.00 77.00 87 GLU A CA 1
ATOM 674 C C . GLU A 1 87 ? -24.362 0.282 39.599 1.00 77.00 87 GLU A C 1
ATOM 676 O O . GLU A 1 87 ? -24.751 0.174 40.760 1.00 77.00 87 GLU A O 1
ATOM 681 N N . HIS A 1 88 ? -25.200 0.543 38.593 1.00 76.06 88 HIS A N 1
ATOM 682 C CA . HIS A 1 88 ? -26.646 0.668 38.776 1.00 76.06 88 HIS A CA 1
ATOM 683 C C . HIS A 1 88 ? -27.332 -0.683 39.060 1.00 76.06 88 HIS A C 1
ATOM 685 O O . HIS A 1 88 ? -28.272 -0.750 39.848 1.00 76.06 88 HIS A O 1
ATOM 691 N N . GLU A 1 89 ? -26.838 -1.763 38.454 1.00 70.44 89 GLU A N 1
ATOM 692 C CA . GLU A 1 89 ? -27.352 -3.143 38.543 1.00 70.44 89 GLU A CA 1
ATOM 693 C C . GLU A 1 89 ? -26.783 -3.950 39.740 1.00 70.44 89 GLU A C 1
ATOM 695 O O . GLU A 1 89 ? -26.582 -5.163 39.652 1.00 70.44 89 GLU A O 1
ATOM 700 N N . ASP A 1 90 ? -26.480 -3.274 40.853 1.00 60.03 90 ASP A N 1
ATOM 701 C CA . ASP A 1 90 ? -25.698 -3.753 42.006 1.00 60.03 90 ASP A CA 1
ATOM 702 C C . ASP A 1 90 ? -25.863 -5.268 42.330 1.00 60.03 90 ASP A C 1
ATOM 704 O O . ASP A 1 90 ? -26.847 -5.692 42.940 1.00 60.03 90 ASP A O 1
ATOM 708 N N . ASN A 1 91 ? -24.844 -6.063 41.944 1.00 57.50 91 ASN A N 1
ATOM 709 C CA . ASN A 1 91 ? -24.627 -7.528 42.080 1.00 57.50 91 ASN A CA 1
ATOM 710 C C . ASN A 1 91 ? -24.831 -8.453 40.859 1.00 57.50 91 ASN A C 1
ATOM 712 O O . ASN A 1 91 ? -24.403 -9.607 40.932 1.00 57.50 91 ASN A O 1
ATOM 716 N N . THR A 1 92 ? -25.358 -8.020 39.708 1.00 60.25 92 THR A N 1
ATOM 717 C CA . THR A 1 92 ? -25.561 -8.968 38.577 1.00 60.25 92 THR A CA 1
ATOM 718 C C . THR A 1 92 ? -24.260 -9.310 37.814 1.00 60.25 92 THR A C 1
ATOM 720 O O . THR A 1 92 ? -24.161 -10.338 37.136 1.00 60.25 92 THR A O 1
ATOM 723 N N . PHE A 1 93 ? -23.208 -8.493 37.959 1.00 61.41 93 PHE A N 1
ATOM 724 C CA . PHE A 1 93 ? -22.020 -8.515 37.090 1.00 61.41 93 PHE A CA 1
ATOM 725 C C . PHE A 1 93 ? -20.670 -8.705 37.811 1.00 61.41 93 PHE A C 1
ATOM 727 O O . PHE A 1 93 ? -19.621 -8.417 37.230 1.00 61.41 93 PHE A O 1
ATOM 734 N N . GLU A 1 94 ? -20.634 -9.207 39.052 1.00 62.34 94 GLU A N 1
ATOM 735 C CA . GLU A 1 94 ? -19.365 -9.396 39.793 1.00 62.34 94 GLU A CA 1
ATOM 736 C C . GLU A 1 94 ? -18.320 -10.215 39.009 1.00 62.34 94 GLU A C 1
ATOM 738 O O . GLU A 1 94 ? -17.137 -9.872 38.989 1.00 62.34 94 GLU A O 1
ATOM 743 N N . ASN A 1 95 ? -18.763 -11.234 38.265 1.00 61.88 95 ASN A N 1
ATOM 744 C CA . ASN A 1 95 ? -17.905 -12.089 37.432 1.00 61.88 95 ASN A CA 1
ATOM 745 C C . ASN A 1 95 ? -17.450 -11.444 36.105 1.00 61.88 95 ASN A C 1
ATOM 747 O O . ASN A 1 95 ? -16.696 -12.057 35.344 1.00 61.88 95 ASN A O 1
ATOM 751 N N . ALA A 1 96 ? -17.923 -10.237 35.792 1.00 63.03 96 ALA A N 1
ATOM 752 C CA . ALA A 1 96 ? -17.663 -9.538 34.537 1.00 63.03 96 ALA A CA 1
ATOM 753 C C . ALA A 1 96 ? -16.540 -8.491 34.639 1.00 63.03 96 ALA A C 1
ATOM 755 O O . ALA A 1 96 ? -15.902 -8.198 33.632 1.00 63.03 96 ALA A O 1
ATOM 756 N N . ARG A 1 97 ? -16.213 -7.996 35.841 1.00 60.59 97 ARG A N 1
ATOM 757 C CA . ARG A 1 97 ? -15.226 -6.911 36.054 1.00 60.59 97 ARG A CA 1
ATOM 758 C C . ARG A 1 97 ? -13.806 -7.182 35.526 1.00 60.59 97 ARG A C 1
ATOM 760 O O . ARG A 1 97 ? -13.027 -6.245 35.404 1.00 60.59 97 ARG A O 1
ATOM 767 N N . SER A 1 98 ? -13.445 -8.434 35.239 1.00 62.72 98 SER A N 1
ATOM 768 C CA . SER A 1 98 ? -12.118 -8.822 34.731 1.00 62.72 98 SER A CA 1
ATOM 769 C C . SER A 1 98 ? -12.050 -9.028 33.214 1.00 62.72 98 SER A C 1
ATOM 771 O O . SER A 1 98 ? -10.971 -9.314 32.691 1.00 62.72 98 SER A O 1
ATOM 773 N N . LYS A 1 99 ? -13.177 -8.931 32.498 1.00 67.38 99 LYS A N 1
ATOM 774 C CA . LYS A 1 99 ? -13.232 -9.137 31.046 1.00 67.38 99 LYS A CA 1
ATOM 775 C C . LYS A 1 99 ? -13.134 -7.812 30.304 1.00 67.38 99 LYS A C 1
ATOM 777 O O . LYS A 1 99 ? -13.593 -6.784 30.783 1.00 67.38 99 LYS A O 1
ATOM 782 N N . ASP A 1 100 ? -12.570 -7.879 29.103 1.00 76.81 100 ASP A N 1
ATOM 783 C CA . ASP A 1 100 ? -12.533 -6.756 28.172 1.00 76.81 100 ASP A CA 1
ATOM 784 C C . ASP A 1 100 ? -13.950 -6.242 27.869 1.00 76.81 100 ASP A C 1
ATOM 786 O O . ASP A 1 100 ? -14.872 -7.028 27.629 1.00 76.81 100 ASP A O 1
ATOM 790 N N . THR A 1 101 ? -14.119 -4.923 27.863 1.00 73.12 101 THR A N 1
ATOM 791 C CA . THR A 1 101 ? -15.410 -4.241 27.718 1.00 73.12 101 THR A CA 1
ATOM 792 C C . THR A 1 101 ? -16.142 -4.649 26.444 1.00 73.12 101 THR A C 1
ATOM 794 O O . THR A 1 101 ? -17.356 -4.859 26.454 1.00 73.12 101 THR A O 1
ATOM 797 N N . MET A 1 102 ? -15.417 -4.867 25.347 1.00 75.31 102 MET A N 1
ATOM 798 C CA . MET A 1 102 ? -16.032 -5.277 24.089 1.00 75.31 102 MET A CA 1
ATOM 799 C C . MET A 1 102 ? -16.524 -6.732 24.146 1.00 75.31 102 MET A C 1
ATOM 801 O O . MET A 1 102 ? -17.539 -7.091 23.542 1.00 75.31 102 MET A O 1
ATOM 805 N N . THR A 1 103 ? -15.865 -7.563 24.957 1.00 76.19 103 THR A N 1
ATOM 806 C CA . THR A 1 103 ? -16.344 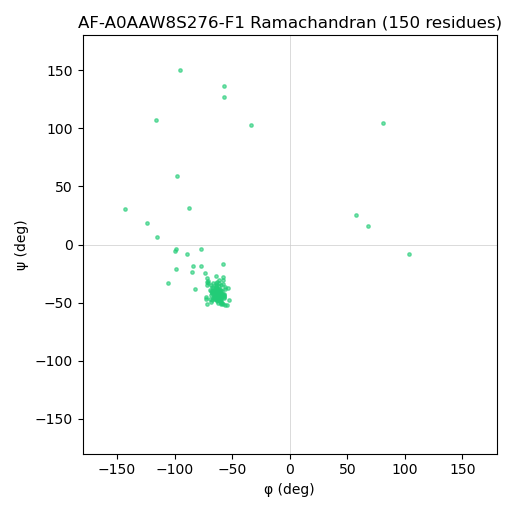-8.909 25.303 1.00 76.19 103 THR A CA 1
ATOM 807 C C . THR A 1 103 ? -17.586 -8.842 26.194 1.00 76.19 103 THR A C 1
ATOM 809 O O . THR A 1 103 ? -18.519 -9.619 25.994 1.00 76.19 103 THR A O 1
ATOM 812 N N . LEU A 1 104 ? -17.641 -7.901 27.139 1.00 73.94 104 LEU A N 1
ATOM 813 C CA . LEU A 1 104 ? -18.798 -7.703 28.016 1.00 73.94 104 LEU A CA 1
ATOM 814 C C . LEU A 1 104 ? -20.051 -7.311 27.234 1.00 73.94 104 LEU A C 1
ATOM 816 O O . LEU A 1 104 ? -21.077 -7.973 27.381 1.00 73.94 104 LEU A O 1
ATOM 820 N N . VAL A 1 105 ? -19.966 -6.342 26.321 1.00 76.06 105 VAL A N 1
ATOM 821 C CA . VAL A 1 105 ? -21.131 -5.975 25.497 1.00 76.06 105 VAL A CA 1
ATOM 822 C C . VAL A 1 105 ? -21.617 -7.143 24.628 1.00 76.06 105 VAL A C 1
ATOM 824 O O . VAL A 1 105 ? -22.810 -7.279 24.360 1.00 76.06 105 VAL A O 1
ATOM 827 N N . SER A 1 106 ? -20.725 -8.042 24.205 1.00 75.12 106 SER A N 1
ATOM 828 C CA . SER A 1 106 ? -21.143 -9.247 23.480 1.00 75.12 106 SER A CA 1
ATOM 829 C C . SER A 1 106 ? -21.865 -10.269 24.363 1.00 75.12 106 SER A C 1
ATOM 831 O O . SER A 1 106 ? -22.679 -11.033 23.841 1.00 75.12 106 SER A O 1
ATOM 833 N N . LEU A 1 107 ? -21.526 -10.348 25.650 1.00 74.19 107 LEU A N 1
ATOM 834 C CA . LEU A 1 107 ? -22.058 -11.346 26.582 1.00 74.19 107 LEU A CA 1
ATOM 835 C C . LEU A 1 107 ? -23.397 -10.929 27.194 1.00 74.19 107 LEU A C 1
ATOM 837 O O . LEU A 1 107 ? -24.169 -11.801 27.587 1.00 74.19 107 LEU A O 1
ATOM 841 N N . TYR A 1 108 ? -23.680 -9.627 27.239 1.00 72.25 108 TYR A N 1
ATOM 842 C CA . TYR A 1 108 ? -24.865 -9.079 27.891 1.00 72.25 108 TYR A CA 1
ATOM 843 C C . TYR A 1 108 ? -25.797 -8.397 26.881 1.00 72.25 108 TYR A C 1
ATOM 845 O O . TYR A 1 108 ? -25.492 -7.311 26.380 1.00 72.25 108 TYR A O 1
ATOM 853 N N . PRO A 1 109 ? -26.950 -9.021 26.568 1.00 72.19 109 PRO A N 1
ATOM 854 C CA . PRO A 1 109 ? -27.895 -8.513 25.575 1.00 72.19 109 PRO A CA 1
ATOM 855 C C . PRO A 1 109 ? -28.420 -7.105 25.871 1.00 72.19 109 PRO A C 1
ATOM 857 O O . PRO A 1 109 ? -28.700 -6.363 24.935 1.00 72.19 109 PRO A O 1
ATOM 860 N N . GLU A 1 110 ? -28.528 -6.737 27.147 1.00 71.25 110 GLU A N 1
ATOM 861 C CA . GLU A 1 110 ? -29.064 -5.450 27.600 1.00 71.25 110 GLU A CA 1
ATOM 862 C C . GLU A 1 110 ? -28.136 -4.292 27.220 1.00 71.25 110 GLU A C 1
ATOM 864 O O . GLU A 1 110 ? -28.562 -3.373 26.520 1.00 71.25 110 GLU A O 1
ATOM 869 N N . LEU A 1 111 ? -26.837 -4.418 27.514 1.00 74.38 111 LEU A N 1
ATOM 870 C CA . LEU A 1 111 ? -25.799 -3.474 27.076 1.00 74.38 111 LEU A CA 1
ATOM 871 C C . LEU A 1 111 ? -25.728 -3.361 25.546 1.00 74.38 111 LEU A C 1
ATOM 873 O O . LEU A 1 111 ? -25.494 -2.290 24.999 1.00 74.38 111 LEU A O 1
ATOM 877 N N . LYS A 1 112 ? -25.965 -4.465 24.832 1.00 71.00 112 LYS A N 1
ATOM 878 C CA . LYS A 1 112 ? -25.998 -4.488 23.361 1.00 71.00 112 LYS A CA 1
ATOM 879 C C . LYS A 1 112 ? -27.258 -3.841 22.771 1.00 71.00 112 LYS A C 1
ATOM 881 O O . LYS A 1 112 ? -27.257 -3.453 21.599 1.00 71.00 112 LYS A O 1
ATOM 886 N N . SER A 1 113 ? -28.344 -3.801 23.540 1.00 72.56 113 SER A N 1
ATOM 887 C CA . SER A 1 113 ? -29.629 -3.236 23.123 1.00 72.56 113 SER A CA 1
ATOM 888 C C . SER A 1 113 ? -29.708 -1.722 23.311 1.00 72.56 113 SER A C 1
ATOM 890 O O . SER A 1 113 ? -30.514 -1.083 22.631 1.00 72.56 113 SER A O 1
ATOM 892 N N . ASP A 1 114 ? -28.831 -1.153 24.144 1.00 81.69 114 ASP A N 1
ATOM 893 C CA . ASP A 1 114 ? -28.655 0.290 24.277 1.00 81.69 114 ASP A CA 1
ATOM 894 C C . ASP A 1 114 ? -28.312 0.919 22.914 1.00 81.69 114 ASP A C 1
ATOM 896 O O . ASP A 1 114 ? -27.406 0.478 22.196 1.00 81.69 114 ASP A O 1
ATOM 900 N N . SER A 1 115 ? -29.075 1.943 22.520 1.00 81.44 115 SER A N 1
ATOM 901 C CA . SER A 1 115 ? -28.952 2.557 21.196 1.00 81.44 115 SER A CA 1
ATOM 902 C C . SER A 1 115 ? -27.598 3.226 20.971 1.00 81.44 115 SER A C 1
ATOM 904 O O . SER A 1 115 ? -27.079 3.155 19.855 1.00 81.44 115 SER A O 1
ATOM 906 N N . LEU A 1 116 ? -27.019 3.840 22.010 1.00 83.31 116 LEU A N 1
ATOM 907 C CA . LEU A 1 116 ? -25.728 4.524 21.930 1.00 83.31 116 LEU A CA 1
ATOM 908 C C . LEU A 1 116 ? -24.599 3.502 21.816 1.00 83.31 116 LEU A C 1
ATOM 910 O O . LEU A 1 116 ? -23.762 3.606 20.918 1.00 83.31 116 LEU A O 1
ATOM 914 N N . VAL A 1 117 ? -24.619 2.462 22.654 1.00 84.06 117 VAL A N 1
ATOM 915 C CA . VAL A 1 117 ? -23.629 1.374 22.603 1.00 84.06 117 VAL A CA 1
ATOM 916 C C . VAL A 1 117 ? -23.682 0.659 21.250 1.00 84.06 117 VAL A C 1
ATOM 918 O O . VAL A 1 117 ? -22.649 0.394 20.629 1.00 84.06 117 VAL A O 1
ATOM 921 N N . LYS A 1 118 ? -24.884 0.395 20.729 1.00 85.88 118 LYS A N 1
ATOM 922 C CA . LYS A 1 118 ? -25.076 -0.233 19.416 1.00 85.88 118 LYS A CA 1
ATOM 923 C C . LYS A 1 118 ? -24.506 0.606 18.271 1.00 85.88 118 LYS A C 1
ATOM 925 O O . LYS A 1 118 ? -23.891 0.048 17.356 1.00 85.88 118 LYS A O 1
ATOM 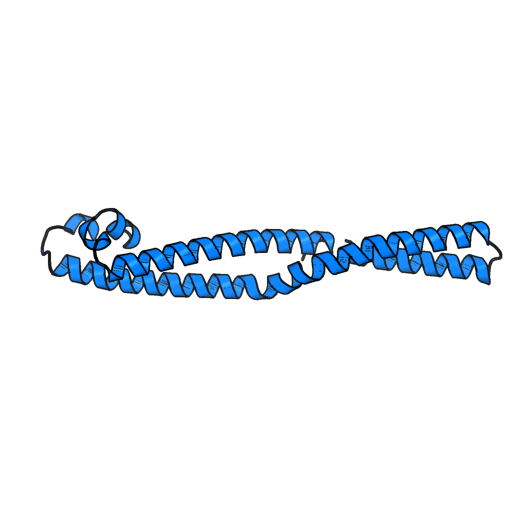930 N N . GLU A 1 119 ? -24.709 1.921 18.295 1.00 88.81 119 GLU A N 1
ATOM 931 C CA . GLU A 1 119 ? -24.154 2.827 17.286 1.00 88.81 119 GLU A CA 1
ATOM 932 C C . GLU A 1 119 ? -22.624 2.868 17.360 1.00 88.81 119 GLU A C 1
ATOM 934 O O . GLU A 1 119 ? -21.957 2.658 16.342 1.00 88.81 119 GLU A O 1
ATOM 939 N N . GLN A 1 120 ? -22.066 3.013 18.564 1.00 87.06 120 GLN A N 1
ATOM 940 C CA . GLN A 1 120 ? -20.620 3.017 18.793 1.00 87.06 120 GLN A CA 1
ATOM 941 C C . GLN A 1 120 ? -19.955 1.711 18.331 1.00 87.06 120 GLN A C 1
ATOM 943 O O . GLN A 1 120 ? -18.964 1.744 17.599 1.00 87.06 120 GLN A O 1
ATOM 948 N N . ILE A 1 121 ? -20.549 0.551 18.631 1.00 87.38 121 ILE A N 1
ATOM 949 C CA . ILE A 1 121 ? -20.071 -0.752 18.138 1.00 87.38 121 ILE A CA 1
ATOM 950 C C . ILE A 1 121 ? -20.181 -0.857 16.613 1.00 87.38 121 ILE A C 1
ATOM 952 O O . ILE A 1 121 ? -19.316 -1.448 15.956 1.00 87.38 121 ILE A O 1
ATOM 956 N N . SER A 1 122 ? -21.224 -0.286 16.003 1.00 90.75 122 SER A N 1
ATOM 957 C CA . SER A 1 122 ? -21.318 -0.251 14.542 1.00 90.75 122 SER A CA 1
ATOM 958 C C . SER A 1 122 ? -20.191 0.573 13.922 1.00 90.75 122 SER A C 1
ATOM 960 O O . SER A 1 122 ? -19.671 0.163 12.880 1.00 90.75 122 SER A O 1
ATOM 962 N N . VAL A 1 123 ? -19.836 1.718 14.509 1.00 93.12 123 VAL A N 1
ATOM 963 C CA . VAL A 1 123 ? -18.725 2.559 14.041 1.00 93.12 123 VAL A CA 1
ATOM 964 C C . VAL A 1 123 ? -17.396 1.829 14.232 1.00 93.12 123 VAL A C 1
ATOM 966 O O . VAL A 1 123 ? -16.644 1.693 13.269 1.00 93.12 123 VAL A O 1
ATOM 969 N N . TYR A 1 124 ? -17.169 1.223 15.400 1.00 91.88 124 TYR A N 1
ATOM 970 C CA . TYR A 1 124 ? -15.991 0.399 15.695 1.00 91.88 124 TYR A CA 1
ATOM 971 C C . TYR A 1 124 ? -15.762 -0.702 14.646 1.00 91.88 124 TYR A C 1
ATOM 973 O O . TYR A 1 124 ? -14.671 -0.861 14.090 1.00 91.88 124 TYR A O 1
ATOM 981 N N . ASN A 1 125 ? -16.822 -1.438 14.301 1.00 92.31 125 ASN A N 1
ATOM 982 C CA . ASN A 1 125 ? -16.760 -2.492 13.290 1.00 92.31 125 ASN A CA 1
ATOM 983 C C . ASN A 1 125 ? -16.480 -1.944 11.883 1.00 92.31 125 ASN A C 1
ATOM 985 O O . ASN A 1 125 ? -15.699 -2.537 11.131 1.00 92.31 125 ASN A O 1
ATOM 989 N N . LYS A 1 126 ? -17.079 -0.802 11.519 1.00 95.75 126 LYS A N 1
ATOM 990 C CA . LYS A 1 126 ? -16.794 -0.122 10.244 1.00 95.75 126 LYS A CA 1
ATOM 991 C C . LYS A 1 126 ? -15.333 0.322 10.175 1.00 95.75 126 LYS A C 1
ATOM 993 O O . LYS A 1 126 ? -14.681 0.072 9.161 1.00 95.75 126 LYS A O 1
ATOM 998 N N . ASN A 1 127 ? -14.801 0.898 11.248 1.00 96.00 127 ASN A N 1
ATOM 999 C CA . ASN A 1 127 ? -13.406 1.323 11.345 1.00 96.00 127 ASN A CA 1
ATOM 1000 C C . ASN A 1 127 ? -12.453 0.133 11.223 1.00 96.00 127 ASN A C 1
ATOM 1002 O O . ASN A 1 127 ? -11.517 0.177 10.426 1.00 96.00 127 ASN A O 1
ATOM 1006 N N . ASN A 1 128 ? -12.740 -0.984 11.896 1.00 95.44 128 ASN A N 1
ATOM 1007 C CA . ASN A 1 128 ? -11.967 -2.221 11.750 1.00 95.44 128 ASN A CA 1
ATOM 1008 C C . ASN A 1 128 ? -11.975 -2.764 10.314 1.00 95.44 128 ASN A C 1
ATOM 1010 O O . ASN A 1 128 ? -10.934 -3.198 9.809 1.00 95.44 128 ASN A O 1
ATOM 1014 N N . ALA A 1 129 ? -13.112 -2.691 9.616 1.00 96.94 129 ALA A N 1
ATOM 1015 C CA . ALA A 1 129 ? -13.185 -3.060 8.205 1.00 96.94 129 ALA A CA 1
ATOM 1016 C C . ALA A 1 129 ? -12.325 -2.136 7.320 1.00 96.94 129 ALA A C 1
ATOM 1018 O O . ALA A 1 129 ? -11.646 -2.619 6.411 1.00 96.94 129 ALA A O 1
ATOM 1019 N N . GLN A 1 130 ? -12.299 -0.826 7.593 1.00 96.75 130 GLN A N 1
ATOM 1020 C CA . GLN A 1 130 ? -11.434 0.120 6.874 1.00 96.75 130 GLN A CA 1
ATOM 1021 C C . GLN A 1 130 ? -9.949 -0.112 7.175 1.00 96.75 130 GLN A C 1
ATOM 1023 O O . GLN A 1 130 ? -9.136 -0.132 6.251 1.00 96.75 130 GLN A O 1
ATOM 1028 N N . ILE A 1 131 ? -9.585 -0.368 8.435 1.00 96.62 131 ILE A N 1
ATOM 1029 C CA . ILE A 1 131 ? -8.217 -0.733 8.829 1.00 96.62 131 ILE A CA 1
ATOM 1030 C C . ILE A 1 131 ? -7.766 -1.983 8.070 1.00 96.62 131 ILE A C 1
ATOM 1032 O O . ILE A 1 131 ? -6.642 -2.016 7.568 1.00 96.62 131 ILE A O 1
ATOM 1036 N N . LYS A 1 132 ? -8.629 -3.000 7.950 1.00 96.44 132 LYS A N 1
ATOM 1037 C CA . LYS A 1 132 ? -8.320 -4.215 7.185 1.00 96.44 132 LYS A CA 1
ATOM 1038 C C . LYS A 1 132 ? -8.031 -3.895 5.714 1.00 96.44 132 LYS A C 1
ATOM 1040 O O . LYS A 1 132 ? -6.965 -4.264 5.231 1.00 96.44 132 LYS A O 1
ATOM 1045 N N . LYS A 1 133 ? -8.904 -3.133 5.047 1.00 95.94 133 LYS A N 1
ATOM 1046 C CA . LYS A 1 133 ? -8.698 -2.696 3.651 1.00 95.94 133 LYS A CA 1
ATOM 1047 C C . LYS A 1 133 ? -7.409 -1.892 3.469 1.00 95.94 133 LYS A C 1
ATOM 1049 O O . LYS A 1 133 ? -6.691 -2.065 2.494 1.00 95.94 133 LYS A O 1
ATOM 1054 N N . LEU A 1 134 ? -7.084 -1.014 4.417 1.00 96.06 134 LEU A N 1
ATOM 1055 C CA . LEU A 1 134 ? -5.848 -0.229 4.387 1.00 96.06 134 LEU A CA 1
ATOM 1056 C C . LEU A 1 134 ? -4.599 -1.097 4.587 1.00 96.06 134 LEU A C 1
ATOM 1058 O O . LEU A 1 134 ? -3.563 -0.820 3.984 1.00 96.06 134 LEU A O 1
ATOM 1062 N N . LYS A 1 135 ? -4.682 -2.151 5.408 1.00 94.50 135 LYS A N 1
ATOM 1063 C CA . LYS A 1 135 ? -3.607 -3.143 5.559 1.00 94.50 135 LYS A CA 1
ATOM 1064 C C . LYS A 1 135 ? -3.416 -3.964 4.285 1.00 94.50 135 LYS A C 1
ATOM 1066 O O . LYS A 1 135 ? -2.272 -4.169 3.901 1.00 94.50 135 LYS A O 1
ATOM 1071 N N . GLU A 1 136 ? -4.498 -4.373 3.626 1.00 94.94 136 GLU A N 1
ATOM 1072 C CA . GLU A 1 136 ? -4.450 -5.020 2.305 1.00 94.94 136 GLU A CA 1
ATOM 1073 C C . GLU A 1 136 ? -3.769 -4.093 1.290 1.00 94.94 136 GLU A C 1
ATOM 1075 O O . GLU A 1 136 ? -2.739 -4.450 0.727 1.00 94.94 136 GLU A O 1
ATOM 1080 N N . LYS A 1 137 ? -4.209 -2.833 1.203 1.00 93.38 137 LYS A N 1
ATOM 1081 C CA . LYS A 1 137 ? -3.582 -1.835 0.329 1.00 93.38 137 LYS A CA 1
ATOM 1082 C C . LYS A 1 137 ? -2.094 -1.608 0.635 1.00 93.38 137 LYS A C 1
ATOM 1084 O O . LYS A 1 137 ? -1.289 -1.379 -0.257 1.00 93.38 137 LYS A O 1
ATOM 1089 N N . LYS A 1 138 ? -1.674 -1.696 1.901 1.00 93.00 138 LYS A N 1
ATOM 1090 C CA . LYS A 1 138 ? -0.251 -1.604 2.278 1.00 93.00 138 LYS A CA 1
ATOM 1091 C C . LYS A 1 138 ? 0.587 -2.749 1.688 1.00 93.00 138 LYS A C 1
ATOM 1093 O O . LYS A 1 138 ? 1.771 -2.552 1.396 1.00 93.00 138 LYS A O 1
ATOM 1098 N N . ILE A 1 139 ? -0.006 -3.931 1.527 1.00 91.62 139 ILE A N 1
ATOM 1099 C CA . ILE A 1 139 ? 0.628 -5.072 0.857 1.00 91.62 139 ILE A CA 1
ATOM 1100 C C . ILE A 1 139 ? 0.763 -4.761 -0.634 1.00 91.62 139 ILE A C 1
ATOM 1102 O O . ILE A 1 139 ? 1.870 -4.867 -1.161 1.00 91.62 139 ILE A O 1
ATOM 1106 N N . ASP A 1 140 ? -0.299 -4.267 -1.272 1.00 91.88 140 ASP A N 1
ATOM 1107 C CA . ASP A 1 140 ? -0.286 -3.884 -2.692 1.00 91.88 140 ASP A CA 1
ATOM 1108 C C . ASP A 1 140 ? 0.771 -2.811 -2.985 1.00 91.88 140 ASP A C 1
ATOM 1110 O O . ASP A 1 140 ? 1.568 -2.944 -3.913 1.00 91.88 140 ASP A O 1
ATOM 1114 N N . VAL A 1 141 ? 0.890 -1.804 -2.115 1.00 92.19 141 VAL A N 1
ATOM 1115 C CA . VAL A 1 141 ? 1.969 -0.803 -2.162 1.00 92.19 141 VAL A CA 1
ATOM 1116 C C . VAL A 1 141 ? 3.346 -1.456 -2.093 1.00 92.19 141 VAL A C 1
ATOM 1118 O O . VAL A 1 141 ? 4.259 -1.053 -2.811 1.00 92.19 141 VAL A O 1
ATOM 1121 N N . SER A 1 142 ? 3.531 -2.451 -1.226 1.00 91.06 142 SER A N 1
ATOM 1122 C CA . SER A 1 142 ? 4.815 -3.151 -1.091 1.00 91.06 142 SER A CA 1
ATOM 1123 C C . SER A 1 142 ? 5.168 -3.915 -2.371 1.00 91.06 142 SER A C 1
ATOM 1125 O O . SER A 1 142 ? 6.320 -3.877 -2.809 1.00 91.06 142 SER A O 1
ATOM 1127 N N . VAL A 1 143 ? 4.173 -4.530 -3.016 1.00 90.69 143 VAL A N 1
ATOM 1128 C CA . VAL A 1 143 ? 4.318 -5.188 -4.323 1.00 90.69 143 VAL A CA 1
ATOM 1129 C C . VAL A 1 143 ? 4.649 -4.167 -5.416 1.00 90.69 143 VAL A C 1
ATOM 1131 O O . VAL A 1 143 ? 5.605 -4.362 -6.169 1.00 90.69 143 VAL A O 1
ATOM 1134 N N . ALA A 1 144 ? 3.938 -3.039 -5.464 1.00 90.62 144 ALA A N 1
ATOM 1135 C CA . ALA A 1 144 ? 4.189 -1.963 -6.421 1.00 90.62 144 ALA A CA 1
ATOM 1136 C C . ALA A 1 144 ? 5.608 -1.387 -6.272 1.00 90.62 144 ALA A C 1
ATOM 1138 O O . ALA A 1 144 ? 6.329 -1.228 -7.256 1.00 90.62 144 ALA A O 1
ATOM 1139 N N . LYS A 1 145 ? 6.074 -1.154 -5.036 1.00 90.62 145 LYS A N 1
ATOM 1140 C CA . LYS A 1 145 ? 7.458 -0.731 -4.747 1.00 90.62 145 LYS A CA 1
ATOM 1141 C C . LYS A 1 145 ? 8.495 -1.747 -5.221 1.00 90.62 145 LYS A C 1
ATOM 1143 O O . LYS A 1 145 ? 9.564 -1.359 -5.703 1.00 90.62 145 LYS A O 1
ATOM 1148 N N . TRP A 1 146 ? 8.207 -3.038 -5.071 1.00 90.19 146 TRP A N 1
ATOM 1149 C CA . TRP A 1 146 ? 9.089 -4.102 -5.541 1.00 90.19 146 TRP A CA 1
ATOM 1150 C C . TRP A 1 146 ? 9.251 -4.052 -7.064 1.00 90.19 146 TRP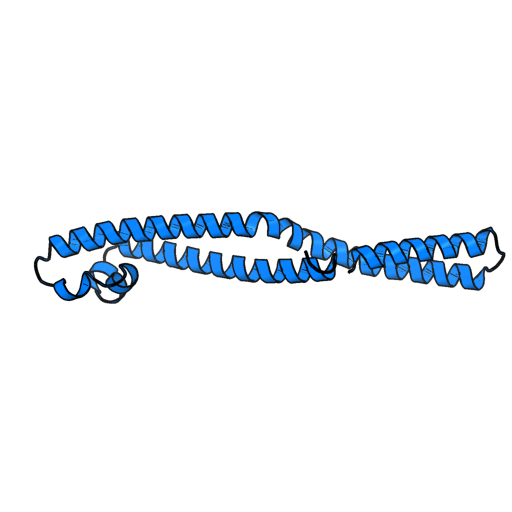 A C 1
ATOM 1152 O O . TRP A 1 146 ? 10.380 -3.940 -7.561 1.00 90.19 146 TRP A O 1
ATOM 1162 N N . TRP A 1 147 ? 8.138 -3.976 -7.797 1.00 87.94 147 TRP A N 1
ATOM 1163 C CA . TRP A 1 147 ? 8.156 -3.781 -9.248 1.00 87.94 147 TRP A CA 1
ATOM 1164 C C . TRP 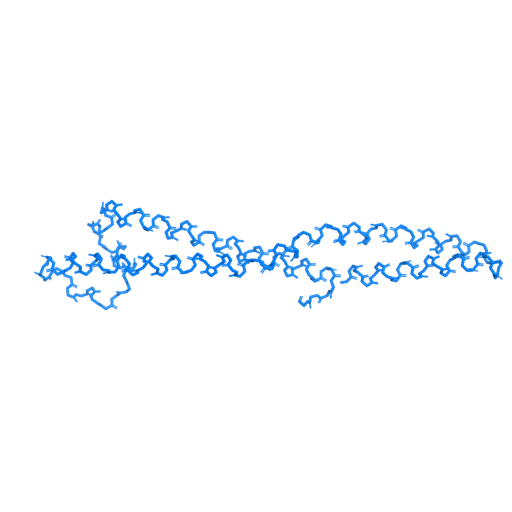A 1 147 ? 8.903 -2.506 -9.642 1.00 87.94 147 TRP A C 1
ATOM 1166 O O . TRP A 1 147 ? 9.799 -2.540 -10.489 1.00 87.94 147 TRP A O 1
ATOM 1176 N N . LEU A 1 148 ? 8.654 -1.391 -8.959 1.00 88.69 148 LEU A N 1
ATOM 1177 C CA . LEU A 1 148 ? 9.207 -0.092 -9.336 1.00 88.69 148 LEU A CA 1
ATOM 1178 C C . LEU A 1 148 ? 10.718 -0.003 -9.058 1.00 88.69 148 LEU A C 1
ATOM 1180 O O . LEU A 1 148 ? 11.489 0.216 -9.991 1.00 88.69 148 LEU A O 1
ATOM 1184 N N . TYR A 1 149 ? 11.196 -0.330 -7.848 1.00 87.06 149 TYR A N 1
ATOM 1185 C CA . TYR A 1 149 ? 12.612 -0.170 -7.448 1.00 87.06 149 TYR A CA 1
ATOM 1186 C C . TYR A 1 149 ? 13.186 -1.280 -6.530 1.00 87.06 149 TYR A C 1
ATOM 1188 O O . TYR A 1 149 ? 14.120 -1.022 -5.782 1.00 87.06 149 TYR A O 1
ATOM 1196 N N . PHE A 1 150 ? 12.704 -2.529 -6.641 1.00 81.06 150 PHE A N 1
ATOM 1197 C CA . PHE A 1 150 ? 13.175 -3.706 -5.869 1.00 81.06 150 PHE A CA 1
ATOM 1198 C C . PHE A 1 150 ? 12.859 -3.674 -4.366 1.00 81.06 150 PHE A C 1
ATOM 1200 O O . PHE A 1 150 ? 13.389 -4.479 -3.609 1.00 81.06 150 PHE A O 1
ATOM 1207 N N . GLY A 1 151 ? 11.935 -2.811 -3.941 1.00 66.25 151 GLY A N 1
ATOM 1208 C CA . GLY A 1 151 ? 11.426 -2.814 -2.573 1.00 66.25 151 GLY A CA 1
ATOM 1209 C C . GLY A 1 151 ? 12.351 -2.095 -1.588 1.00 66.25 151 GLY A C 1
ATOM 1210 O O . GLY A 1 151 ? 13.372 -2.618 -1.155 1.00 66.25 151 GLY A O 1
ATOM 1211 N N . LYS A 1 152 ? 11.929 -0.887 -1.206 1.00 57.72 152 LYS A N 1
ATOM 1212 C CA . LYS A 1 152 ? 12.257 -0.176 0.041 1.00 57.72 152 LYS A CA 1
ATOM 1213 C C . LYS A 1 152 ? 11.032 0.640 0.466 1.00 57.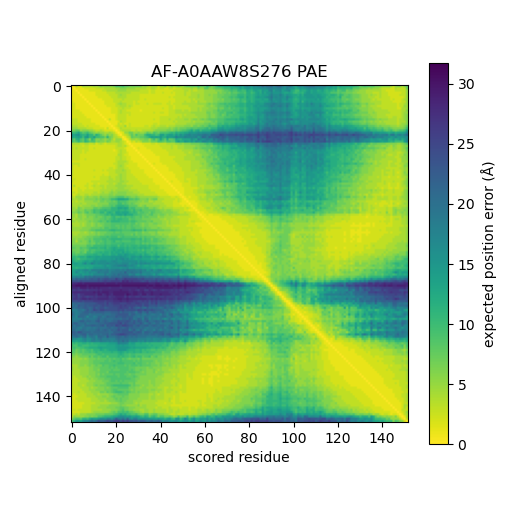72 152 LYS A C 1
ATOM 1215 O O . LYS A 1 152 ? 10.464 1.387 -0.365 1.00 57.72 152 LYS A O 1
#

Sequence (152 aa):
MATLLLIICIAITVVGILLMNEWDYDLLGYILLILGLVSAIVFGINVVANMDEVASGKVINQKISMYQTENRNIEEQVDTLVKEYMEHEDNTFENARSKDTMTLVSLYPELKSDSLVKEQISVYNKNNAQIKKLKEKKIDVSVAKWWLYFGK

Nearest PDB structures (foldseek):
  5ew5-assembly4_D  TM=6.263E-01  e=6.612E+00  Escherichia coli

pLDDT: mean 86.22, std 9.85, range [57.5, 97.44]

Foldseek 3Di:
DLQVQLVVLVVLLVVLVCCVPPVVNPVSSVVSNVSSVVSNVVSVVLQVVLVVLLVVLVCLVVLLVVLVVLLVVLQVVLVVVVVVVPVVVPPPQPVPPPDRSVVVCVVDVVSCPPPVNVVSVVSNVVSVVVSVVSVVSNVVSQVSCCSNPNGD

Secondary structure (DSSP, 8-state):
-HHHHHHHHHHHHHHHHHHHHTS--HHHHHHHHHHHHHHHHHHHHHHHHHHHHHHHHHHHHHHHHHHHHHHHHHHHHHHHHHHHHHHHTTTTTGGGTTS-HHHHHHH-HHHHHSHHHHHHHHHHHHHHHHHHHHHHHHHHHHHHHHHHHS--